Protein AF-A0A7W1IX24-F1 (afdb_monomer_lite)

pLDDT: mean 83.76, std 12.61, range [37.5, 92.5]

Radius of gyration: 10.8 Å; chains: 1; bounding box: 30×20×22 Å

Structure (mmCIF, N/CA/C/O backbone):
data_AF-A0A7W1IX24-F1
#
_entry.id   AF-A0A7W1IX24-F1
#
loop_
_atom_site.group_PDB
_atom_site.id
_atom_site.type_symbol
_atom_site.label_atom_id
_atom_site.label_alt_id
_atom_site.label_comp_id
_atom_site.label_asym_id
_atom_site.label_entity_id
_atom_site.label_seq_id
_atom_site.pdbx_PDB_ins_code
_atom_site.Cartn_x
_atom_site.Cartn_y
_atom_site.Cartn_z
_atom_site.occupancy
_atom_site.B_iso_or_equiv
_atom_site.auth_seq_id
_atom_site.auth_comp_id
_atom_site.auth_asym_id
_atom_site.auth_atom_id
_atom_site.pdbx_PDB_model_num
ATOM 1 N N . MET A 1 1 ? -0.026 10.884 -0.033 1.00 86.75 1 MET A N 1
ATOM 2 C CA . MET A 1 1 ? 0.268 9.436 -0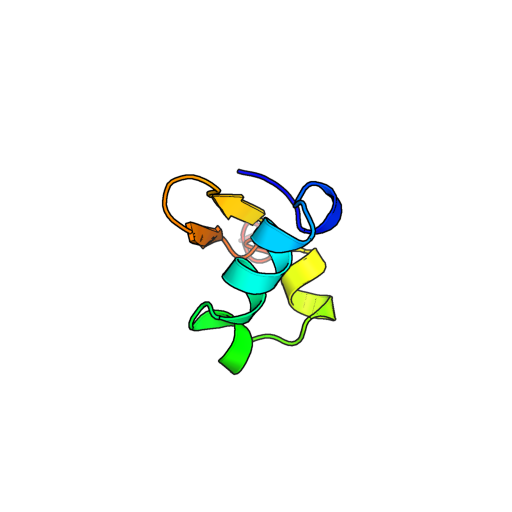.060 1.00 86.75 1 MET A CA 1
ATOM 3 C C . MET A 1 1 ? 0.615 9.021 1.362 1.00 86.75 1 MET A C 1
ATOM 5 O O . MET A 1 1 ? 1.131 9.867 2.079 1.00 86.75 1 MET A O 1
ATOM 9 N N . LYS A 1 2 ? 0.301 7.794 1.770 1.00 89.69 2 LYS A N 1
ATOM 10 C CA . LYS A 1 2 ? 0.594 7.228 3.093 1.00 89.69 2 LYS A CA 1
ATOM 11 C C . LYS A 1 2 ? 1.596 6.086 2.954 1.00 89.69 2 LYS A C 1
ATOM 13 O O . LYS A 1 2 ? 1.492 5.317 2.001 1.00 89.69 2 LYS A O 1
ATOM 18 N N . ARG A 1 3 ? 2.539 5.948 3.877 1.00 90.69 3 ARG A N 1
ATOM 19 C CA . ARG A 1 3 ? 3.384 4.751 3.991 1.00 90.69 3 ARG A CA 1
ATOM 20 C C . ARG A 1 3 ? 2.589 3.591 4.571 1.00 90.69 3 ARG A C 1
ATOM 22 O O . ARG A 1 3 ? 1.551 3.796 5.194 1.00 90.69 3 ARG A O 1
ATOM 29 N N . TRP A 1 4 ? 3.101 2.376 4.404 1.00 90.06 4 TRP A N 1
ATOM 30 C CA . TRP A 1 4 ? 2.471 1.161 4.927 1.00 90.06 4 TRP A CA 1
ATOM 31 C C . TRP A 1 4 ? 2.155 1.228 6.434 1.00 90.06 4 TRP A C 1
ATOM 33 O O . TRP A 1 4 ? 1.097 0.786 6.877 1.00 90.06 4 TRP A O 1
ATOM 43 N N . GLU A 1 5 ? 3.054 1.812 7.225 1.00 90.50 5 GLU A N 1
ATOM 44 C CA . GLU A 1 5 ? 2.894 2.003 8.674 1.00 90.50 5 GLU A CA 1
ATOM 45 C C . GLU A 1 5 ? 1.767 2.982 9.050 1.00 90.50 5 GLU A C 1
ATOM 47 O O . GLU A 1 5 ? 1.161 2.838 10.109 1.00 90.50 5 GLU A O 1
ATOM 52 N N . GLU A 1 6 ? 1.434 3.920 8.161 1.00 91.69 6 GLU A N 1
ATOM 53 C CA . GLU A 1 6 ? 0.381 4.927 8.352 1.00 91.69 6 GLU A CA 1
ATOM 54 C C . GLU A 1 6 ? -1.009 4.427 7.914 1.00 91.69 6 GLU A C 1
ATOM 56 O O . GLU A 1 6 ? -2.006 5.142 8.064 1.00 91.6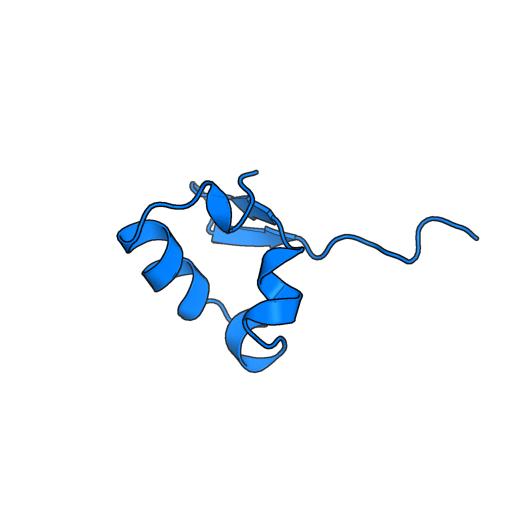9 6 GLU A O 1
ATOM 61 N N . LEU A 1 7 ? -1.081 3.222 7.337 1.00 89.94 7 LEU A N 1
ATOM 62 C CA . LEU A 1 7 ? -2.332 2.586 6.936 1.00 89.94 7 LEU A CA 1
ATOM 63 C C . LEU A 1 7 ? -3.016 1.915 8.136 1.00 89.94 7 LEU A C 1
ATOM 65 O O . LEU A 1 7 ? -2.381 1.198 8.920 1.00 89.94 7 LEU A O 1
ATOM 69 N N . THR A 1 8 ? -4.331 2.093 8.241 1.00 92.50 8 THR A N 1
ATOM 70 C CA . THR A 1 8 ? -5.182 1.301 9.144 1.00 92.50 8 THR A CA 1
ATOM 71 C C . THR A 1 8 ? -5.218 -0.171 8.722 1.00 92.50 8 THR A C 1
ATOM 73 O O . THR A 1 8 ? -4.809 -0.519 7.616 1.00 92.50 8 THR A O 1
ATOM 76 N N . ASP A 1 9 ? -5.719 -1.064 9.576 1.00 91.38 9 ASP A N 1
ATOM 77 C CA . ASP A 1 9 ? -5.829 -2.490 9.226 1.00 91.38 9 ASP A CA 1
ATOM 78 C C . ASP A 1 9 ? -6.741 -2.732 8.011 1.00 91.38 9 ASP A C 1
ATOM 80 O O . ASP A 1 9 ? -6.433 -3.556 7.151 1.00 91.38 9 ASP A O 1
ATOM 84 N N . GLU A 1 10 ? -7.819 -1.954 7.884 1.00 91.12 10 GLU A N 1
ATOM 85 C CA . GLU A 1 10 ? -8.701 -1.983 6.712 1.00 91.12 10 GLU A CA 1
ATOM 86 C C . GLU A 1 10 ? -7.978 -1.479 5.454 1.00 91.12 10 GLU A C 1
ATOM 88 O O . GLU A 1 10 ? -8.050 -2.092 4.387 1.00 91.12 10 GLU A O 1
ATOM 93 N N . GLU A 1 11 ? -7.209 -0.398 5.589 1.00 90.94 11 GLU A N 1
ATOM 94 C CA . GLU A 1 11 ? -6.385 0.139 4.510 1.00 90.94 11 GLU A CA 1
ATOM 95 C C . GLU A 1 11 ? -5.281 -0.853 4.081 1.00 90.94 11 GLU A C 1
ATOM 97 O O . GLU A 1 11 ? -5.027 -1.023 2.889 1.00 90.94 11 GLU A O 1
ATOM 102 N N . LYS A 1 12 ? -4.655 -1.566 5.023 1.00 90.44 12 LYS A N 1
ATOM 103 C CA . LYS A 1 12 ? -3.665 -2.614 4.726 1.00 90.44 12 LYS A CA 1
ATOM 104 C C . LYS A 1 12 ? -4.297 -3.777 3.977 1.00 90.44 12 LYS A C 1
ATOM 106 O O . LYS A 1 12 ? -3.727 -4.229 2.989 1.00 90.44 12 LYS A O 1
ATOM 111 N N . PHE A 1 13 ? -5.491 -4.210 4.374 1.00 90.31 13 PHE A N 1
ATOM 112 C CA . PHE A 1 13 ? -6.212 -5.270 3.669 1.00 90.31 13 PHE A CA 1
ATOM 113 C C . PHE A 1 13 ? -6.536 -4.884 2.219 1.00 90.31 13 PHE A C 1
ATOM 115 O O . PHE A 1 13 ? -6.407 -5.698 1.304 1.00 90.31 13 PHE A O 1
ATOM 122 N N . LEU A 1 14 ? -6.920 -3.626 1.981 1.00 89.25 14 LEU A N 1
ATOM 123 C CA . LEU A 1 14 ? -7.125 -3.107 0.627 1.00 89.25 14 LEU A CA 1
ATOM 124 C C . LEU A 1 14 ? -5.810 -3.034 -0.154 1.00 89.25 14 LEU A C 1
ATOM 126 O O . LEU A 1 14 ? -5.768 -3.460 -1.309 1.00 89.25 14 LEU A O 1
ATOM 130 N N . ALA A 1 15 ? -4.726 -2.587 0.485 1.00 87.94 15 ALA A N 1
ATOM 131 C CA . ALA A 1 15 ? -3.400 -2.586 -0.114 1.00 87.94 15 ALA A CA 1
ATOM 132 C C . ALA A 1 15 ? -2.967 -4.008 -0.516 1.00 87.94 15 ALA A C 1
ATOM 134 O O . ALA A 1 15 ? -2.501 -4.213 -1.632 1.00 87.94 15 ALA A O 1
ATOM 135 N N . GLU A 1 16 ? -3.152 -5.033 0.315 1.00 87.25 16 GLU A N 1
ATOM 136 C CA . GLU A 1 16 ? -2.824 -6.437 -0.012 1.00 87.25 16 GLU A CA 1
ATOM 137 C C . GLU A 1 16 ? -3.554 -6.984 -1.245 1.00 87.25 16 GLU A C 1
ATOM 139 O O . GLU A 1 16 ? -3.085 -7.935 -1.866 1.00 87.25 16 GLU A O 1
ATOM 144 N N . ARG A 1 17 ? -4.655 -6.354 -1.658 1.00 89.12 17 ARG A N 1
ATOM 145 C CA . ARG A 1 17 ? -5.436 -6.751 -2.836 1.00 89.12 17 ARG A CA 1
ATOM 146 C C . ARG A 1 17 ? -5.052 -6.002 -4.111 1.00 89.12 17 ARG A C 1
ATOM 148 O O . ARG A 1 17 ? -5.625 -6.284 -5.163 1.00 89.12 17 ARG A O 1
ATOM 155 N N . LEU A 1 18 ? -4.129 -5.043 -4.036 1.00 88.06 18 LEU A N 1
ATOM 156 C CA . LEU A 1 18 ? -3.676 -4.306 -5.214 1.00 88.06 18 LEU A CA 1
ATOM 157 C C . LEU A 1 18 ? -2.852 -5.195 -6.146 1.00 88.06 18 LEU A C 1
ATOM 159 O O . LEU A 1 18 ? -2.141 -6.065 -5.661 1.00 88.06 18 LEU A O 1
ATOM 163 N N . PRO A 1 19 ? -2.858 -4.950 -7.469 1.00 86.38 19 PRO A N 1
ATOM 164 C CA . PRO A 1 19 ? -2.131 -5.781 -8.437 1.00 86.38 19 PRO A CA 1
ATOM 165 C C . PRO A 1 19 ? -0.638 -5.943 -8.116 1.00 86.38 19 PRO A C 1
ATOM 167 O O . PRO A 1 19 ? -0.040 -6.989 -8.348 1.00 86.38 19 PRO A O 1
ATOM 170 N N . MET A 1 20 ? -0.045 -4.908 -7.526 1.00 83.25 20 MET A N 1
ATOM 171 C CA . MET A 1 20 ? 1.355 -4.879 -7.114 1.00 83.25 20 MET A CA 1
ATOM 172 C C . MET A 1 20 ? 1.657 -5.834 -5.952 1.00 83.25 20 MET A C 1
ATOM 174 O O . MET A 1 20 ? 2.808 -6.219 -5.793 1.00 83.25 20 MET A O 1
ATOM 178 N N . SER A 1 21 ? 0.662 -6.300 -5.186 1.00 83.94 21 SER A N 1
ATOM 179 C CA . SER A 1 21 ? 0.862 -7.345 -4.170 1.00 83.94 21 SER A CA 1
ATOM 180 C C . SER A 1 21 ? 1.237 -8.702 -4.769 1.00 83.94 21 SER A C 1
ATOM 182 O O . SER A 1 21 ? 1.869 -9.512 -4.097 1.00 83.94 21 SER A O 1
ATOM 184 N N . ALA A 1 22 ? 0.899 -8.934 -6.042 1.00 85.00 22 ALA A N 1
ATOM 185 C CA . ALA A 1 22 ? 1.357 -10.098 -6.793 1.00 85.00 22 ALA A CA 1
ATOM 186 C C . ALA A 1 22 ? 2.787 -9.928 -7.334 1.00 85.00 22 ALA A C 1
ATOM 188 O O . ALA A 1 22 ? 3.416 -10.911 -7.713 1.00 85.00 22 ALA A O 1
ATOM 189 N N . THR A 1 23 ? 3.287 -8.690 -7.395 1.00 88.12 23 THR A N 1
ATOM 190 C CA . THR A 1 23 ? 4.606 -8.356 -7.960 1.00 88.12 23 THR A CA 1
ATOM 191 C C . THR A 1 23 ? 5.659 -8.153 -6.871 1.00 88.12 23 THR A C 1
ATOM 193 O O . THR A 1 23 ? 6.803 -8.556 -7.046 1.00 88.12 23 THR A O 1
ATOM 196 N N . PHE A 1 24 ? 5.269 -7.566 -5.739 1.00 8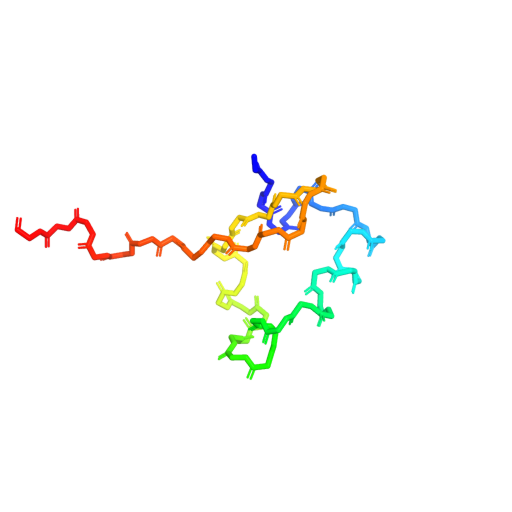5.44 24 PHE A N 1
ATOM 197 C CA . PHE A 1 24 ? 6.152 -7.184 -4.644 1.00 85.44 24 PHE A CA 1
ATOM 198 C C . PHE A 1 24 ? 5.749 -7.891 -3.356 1.00 85.44 24 PHE A C 1
ATOM 200 O O . PHE A 1 24 ? 4.574 -7.940 -2.978 1.00 85.44 24 PHE A O 1
ATOM 207 N N . THR A 1 25 ? 6.743 -8.390 -2.632 1.00 87.94 25 THR A N 1
ATOM 208 C CA . THR A 1 25 ? 6.550 -8.930 -1.290 1.00 87.94 25 THR A CA 1
ATOM 209 C C . THR A 1 25 ? 6.159 -7.820 -0.318 1.00 87.94 25 THR A C 1
ATOM 211 O O . THR A 1 25 ? 6.486 -6.649 -0.505 1.00 87.94 25 THR A O 1
ATOM 214 N N . ARG A 1 26 ? 5.504 -8.175 0.792 1.00 83.50 26 ARG A N 1
ATOM 215 C CA . ARG A 1 26 ? 5.118 -7.206 1.832 1.00 83.50 26 ARG A CA 1
ATOM 216 C C . ARG A 1 26 ? 6.285 -6.322 2.295 1.00 83.50 26 ARG A C 1
ATOM 218 O O . ARG A 1 26 ? 6.097 -5.128 2.485 1.00 83.50 26 ARG A O 1
ATOM 225 N N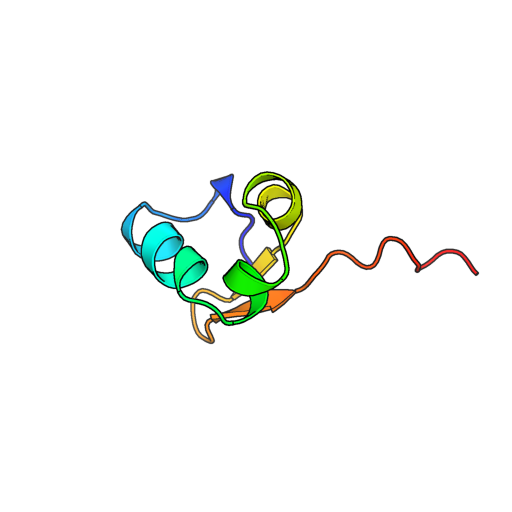 . ARG A 1 27 ? 7.487 -6.892 2.421 1.00 86.50 27 ARG A N 1
ATOM 226 C CA . ARG A 1 27 ? 8.693 -6.167 2.848 1.00 86.50 27 ARG A CA 1
A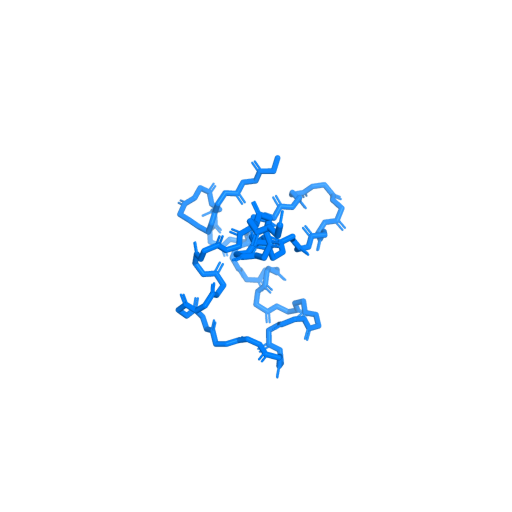TOM 227 C C . ARG A 1 27 ? 9.138 -5.111 1.833 1.00 86.50 27 ARG A C 1
ATOM 229 O O . ARG A 1 27 ? 9.641 -4.066 2.224 1.00 86.50 27 ARG A O 1
ATOM 236 N N . GLU A 1 28 ? 8.965 -5.368 0.541 1.00 87.62 28 GLU A N 1
ATOM 237 C CA . GLU A 1 28 ? 9.236 -4.372 -0.503 1.00 87.62 28 GLU A CA 1
ATOM 238 C C . GLU A 1 28 ? 8.180 -3.265 -0.469 1.00 87.62 28 GLU A C 1
ATOM 240 O O . GLU A 1 28 ? 8.508 -2.081 -0.487 1.00 87.62 28 GLU A O 1
ATOM 245 N N . ARG A 1 29 ? 6.915 -3.650 -0.280 1.00 87.44 29 ARG A N 1
ATOM 246 C CA . ARG A 1 29 ? 5.772 -2.732 -0.208 1.00 87.44 29 ARG A CA 1
ATOM 247 C C . ARG A 1 29 ? 5.767 -1.825 1.018 1.00 87.44 29 ARG A C 1
ATOM 249 O O . ARG A 1 29 ? 5.168 -0.756 0.974 1.00 87.44 29 ARG A O 1
ATOM 256 N N . GLU A 1 30 ? 6.475 -2.186 2.084 1.00 88.19 30 GLU A N 1
ATOM 257 C CA . GLU A 1 30 ? 6.717 -1.289 3.222 1.00 88.19 30 GLU A CA 1
ATOM 258 C C . GLU A 1 30 ? 7.491 -0.024 2.819 1.00 88.19 30 GLU A C 1
ATOM 260 O O . GLU A 1 30 ? 7.316 1.022 3.442 1.00 88.19 30 GLU A O 1
ATOM 265 N N . LYS A 1 31 ? 8.283 -0.083 1.739 1.00 89.06 31 LYS A N 1
ATOM 266 C CA . LYS A 1 31 ? 8.949 1.092 1.163 1.00 89.06 31 LYS A CA 1
ATOM 267 C C . LYS A 1 31 ? 8.029 1.916 0.250 1.00 89.06 31 LYS A C 1
ATOM 269 O O . LYS A 1 31 ? 8.365 3.047 -0.094 1.00 89.06 31 LYS A O 1
ATOM 274 N N . HIS A 1 32 ? 6.897 1.355 -0.176 1.00 90.50 32 HIS A N 1
ATOM 275 C CA . HIS A 1 32 ? 5.968 1.993 -1.104 1.00 90.50 32 HIS A CA 1
ATOM 276 C C . HIS A 1 32 ? 5.051 2.980 -0.387 1.00 90.50 32 HIS A C 1
ATOM 278 O O . HIS A 1 32 ? 4.865 2.946 0.833 1.00 90.50 32 HIS A O 1
ATOM 284 N N . THR A 1 33 ? 4.453 3.877 -1.168 1.00 90.94 33 THR A N 1
ATOM 285 C CA . THR A 1 33 ? 3.430 4.792 -0.662 1.00 90.94 33 THR A CA 1
ATOM 286 C C . THR A 1 33 ? 2.108 4.594 -1.388 1.00 90.94 33 THR A C 1
ATOM 288 O O . THR A 1 33 ? 2.060 4.299 -2.579 1.00 90.94 33 THR A O 1
ATOM 291 N N . PHE A 1 34 ? 1.017 4.752 -0.648 1.00 91.12 34 PHE A N 1
ATOM 292 C CA . PHE A 1 34 ? -0.329 4.394 -1.060 1.00 91.12 34 PHE A CA 1
ATOM 293 C C . PHE A 1 34 ? -1.237 5.619 -1.035 1.00 91.12 34 PHE A C 1
ATOM 295 O O . PHE A 1 34 ? -1.225 6.426 -0.101 1.00 91.12 34 PHE A O 1
ATOM 302 N N . CYS A 1 35 ? -2.054 5.775 -2.067 1.00 90.06 35 CYS A N 1
ATOM 303 C CA . CYS A 1 35 ? -3.112 6.775 -2.106 1.00 90.06 35 CYS A CA 1
ATOM 304 C C . CYS A 1 35 ? -4.383 6.205 -1.452 1.00 90.06 35 CYS A C 1
ATOM 306 O O . CYS A 1 35 ? -5.060 5.415 -2.096 1.00 90.06 35 CYS A O 1
ATOM 308 N N . PRO A 1 36 ? -4.805 6.622 -0.247 1.00 84.50 36 PRO A N 1
ATOM 309 C CA . PRO A 1 36 ? -6.002 6.053 0.392 1.00 84.50 36 PRO A CA 1
ATOM 310 C C . PRO A 1 36 ? -7.318 6.398 -0.334 1.00 84.50 36 PRO A C 1
ATOM 312 O O . PRO A 1 36 ? -8.342 5.769 -0.100 1.00 84.50 36 PRO A O 1
ATOM 315 N N . ARG A 1 37 ? -7.313 7.397 -1.232 1.00 86.12 37 ARG A N 1
ATOM 316 C CA . ARG A 1 37 ? -8.478 7.755 -2.066 1.00 86.12 37 ARG A CA 1
ATOM 317 C C . ARG A 1 37 ? -8.595 6.928 -3.341 1.00 86.12 37 ARG A C 1
ATOM 319 O O . ARG A 1 37 ? -9.697 6.620 -3.771 1.00 86.12 37 ARG A O 1
ATOM 326 N N . CYS A 1 38 ? -7.463 6.676 -3.984 1.00 89.06 38 CYS A N 1
ATOM 327 C CA . CYS A 1 38 ? -7.387 6.161 -5.347 1.00 89.06 38 CYS A CA 1
ATOM 328 C C . CYS A 1 38 ? -6.696 4.800 -5.436 1.00 89.06 38 CYS A C 1
ATOM 330 O O . CYS A 1 38 ? -6.617 4.223 -6.512 1.00 89.06 38 CYS A O 1
ATOM 332 N N . TRP A 1 39 ? -6.186 4.307 -4.306 1.00 87.75 39 TRP A N 1
ATOM 333 C CA . TRP A 1 39 ? -5.458 3.053 -4.150 1.00 87.75 39 TRP A CA 1
ATOM 334 C C . TRP A 1 39 ? -4.296 2.854 -5.124 1.00 87.75 39 TRP A C 1
ATOM 336 O O . TRP A 1 39 ? -3.844 1.742 -5.371 1.00 87.75 39 TRP A O 1
ATOM 346 N N . GLN A 1 40 ? -3.758 3.961 -5.631 1.00 86.44 40 GLN A N 1
ATOM 347 C CA . GLN A 1 40 ? -2.529 3.957 -6.396 1.00 86.44 40 GLN A CA 1
ATOM 348 C C . GLN A 1 40 ? -1.352 3.681 -5.460 1.00 86.44 40 GLN A C 1
ATOM 350 O O . GLN A 1 40 ? -1.157 4.391 -4.469 1.00 86.44 40 GLN A O 1
ATOM 355 N N . GLU A 1 41 ? -0.585 2.651 -5.794 1.00 88.62 41 GLU A N 1
ATOM 356 C CA . GLU A 1 41 ? 0.675 2.307 -5.15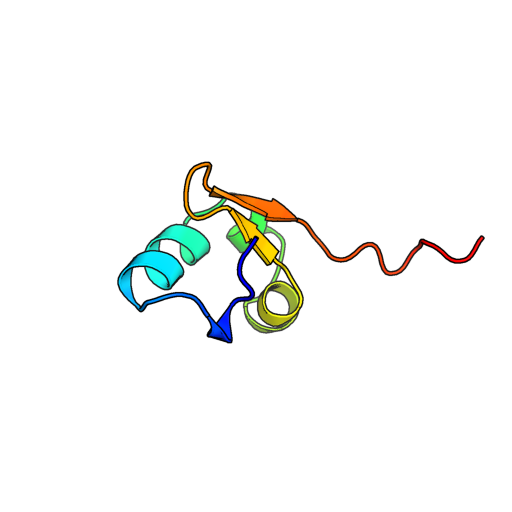0 1.00 88.62 41 GLU A CA 1
ATOM 357 C C . GLU A 1 41 ? 1.824 2.911 -5.953 1.00 88.62 41 GLU A C 1
ATOM 359 O O . GLU A 1 41 ? 1.966 2.653 -7.148 1.00 88.62 41 GLU A O 1
ATOM 364 N N . VAL A 1 42 ? 2.612 3.756 -5.297 1.00 88.62 42 VAL A N 1
ATOM 365 C CA . VAL A 1 42 ? 3.797 4.390 -5.867 1.00 88.62 42 VAL A CA 1
ATOM 366 C C . VAL A 1 42 ? 5.019 3.706 -5.280 1.00 88.62 42 VAL A C 1
ATOM 368 O O . VAL A 1 42 ? 5.271 3.783 -4.073 1.00 88.62 42 VAL A O 1
ATOM 371 N N . VAL A 1 43 ? 5.755 3.036 -6.162 1.00 87.94 43 VAL A N 1
ATOM 372 C CA . VAL A 1 43 ? 7.064 2.458 -5.864 1.00 87.94 43 VAL A CA 1
ATOM 373 C C . VAL A 1 43 ? 8.042 3.620 -5.677 1.00 87.94 43 VAL A C 1
ATOM 375 O O . VAL A 1 43 ? 8.030 4.542 -6.497 1.00 87.94 43 VAL A O 1
ATOM 378 N N . PRO A 1 44 ? 8.846 3.641 -4.603 1.00 75.00 44 PRO A N 1
ATOM 379 C CA . PRO A 1 44 ? 9.906 4.619 -4.474 1.00 75.00 44 PRO A CA 1
ATOM 380 C C . PRO A 1 44 ? 10.894 4.361 -5.609 1.00 75.00 44 PRO A C 1
ATOM 382 O O . PRO A 1 44 ? 11.442 3.268 -5.735 1.00 75.00 44 PRO A O 1
ATOM 385 N N . ASP A 1 45 ? 11.067 5.356 -6.464 1.00 67.69 45 ASP A N 1
ATOM 386 C CA . ASP A 1 45 ? 12.017 5.296 -7.562 1.00 67.69 45 ASP A CA 1
ATOM 387 C C . ASP A 1 45 ? 13.431 5.353 -6.956 1.00 67.69 45 ASP A C 1
ATOM 389 O O . ASP A 1 45 ? 13.965 6.427 -6.691 1.00 67.69 45 ASP A O 1
ATOM 393 N N . GLU A 1 46 ? 14.033 4.195 -6.657 1.00 59.69 46 GLU A N 1
ATOM 394 C CA . GLU A 1 46 ? 15.453 4.112 -6.261 1.00 59.69 46 GLU A CA 1
ATOM 395 C C . GLU A 1 46 ? 16.391 4.386 -7.468 1.00 59.69 46 GLU A C 1
ATOM 397 O O . GLU A 1 46 ? 17.599 4.196 -7.367 1.00 59.69 46 GLU A O 1
ATOM 402 N N . THR A 1 47 ? 15.853 4.847 -8.607 1.00 53.69 47 THR A N 1
ATOM 403 C CA . THR A 1 47 ? 16.569 5.155 -9.858 1.00 53.69 47 THR A CA 1
ATOM 404 C C . THR A 1 47 ? 16.582 6.642 -10.230 1.00 53.69 47 THR A C 1
ATOM 406 O O . THR A 1 47 ? 16.937 6.991 -11.353 1.00 53.69 47 THR A O 1
ATOM 409 N N . ALA A 1 48 ? 16.283 7.545 -9.293 1.00 50.06 48 ALA A N 1
ATOM 410 C CA . ALA A 1 48 ? 16.521 8.980 -9.462 1.00 50.06 48 ALA A CA 1
ATOM 411 C C . ALA A 1 48 ? 17.955 9.388 -9.058 1.00 50.06 48 ALA A C 1
ATOM 413 O O . ALA A 1 48 ? 18.144 10.338 -8.306 1.00 50.06 48 ALA A O 1
ATOM 414 N N . ASP A 1 49 ? 18.964 8.663 -9.536 1.00 42.56 49 ASP A N 1
ATOM 415 C CA . ASP A 1 49 ? 20.350 9.142 -9.595 1.00 42.56 49 ASP A CA 1
ATOM 416 C C . ASP A 1 49 ? 20.941 8.595 -10.900 1.00 42.56 49 ASP A C 1
ATOM 418 O O . ASP A 1 49 ? 21.325 7.429 -10.999 1.00 42.56 49 ASP A O 1
ATOM 422 N N . CYS A 1 50 ? 20.854 9.406 -11.951 1.00 37.50 50 CYS A N 1
ATOM 423 C CA . CYS A 1 50 ? 21.413 9.134 -13.266 1.00 37.50 50 CYS A CA 1
ATOM 424 C C . CYS A 1 50 ? 22.257 10.332 -13.689 1.00 37.50 50 CYS A C 1
ATOM 426 O O . CYS A 1 50 ? 21.829 11.476 -13.401 1.00 37.50 50 CYS A O 1
#

Foldseek 3Di:
DAAPVRADPVRNVLLCPDPCVVVDPPVQSNQWGADSVPRDIHRPPPPPPD

Sequence (50 aa):
MKRWEELTDEEKFLAERLPMSATFTRREREKHTFCPRCWQEVVPDETADC

Secondary structure (DSSP, 8-state):
-EEGGGS-HHHHHHHHTSGGGGTS-HHHHTTSEE-TTT--EE---TT---